Protein AF-A0A7C3KY23-F1 (afdb_monomer)

Sequence (153 aa):
MKKLDWLAQFPYFAYGSNLNEADLRSWCDEERCRYPLAGVVTRAFLPDHEYIFNITSPRRGGGVLNLRDRTAQAVHGVVFRVSPKGPPYCVWEDDPRYGPATIMKLGDDGWVALDKKEGAPNAYERIPVTVFDEYGEPMRVMTYRVPEGRAES

pLDDT: mean 81.07, std 16.31, range [43.62, 97.81]

Radius of gyration: 16.59 Å; Cα contacts (8 Å, |Δi|>4): 286; chains: 1; bounding box: 36×41×41 Å

Solvent-accessible surface area (backbone atoms only — not comparable to full-atom values): 8691 Å² total; per-residue (Å²): 135,62,84,66,69,66,59,74,72,42,32,37,46,36,72,50,73,77,70,40,62,68,62,47,47,52,49,22,65,74,69,53,37,54,75,31,68,67,41,80,72,46,52,30,34,32,66,35,20,38,84,40,58,70,44,78,33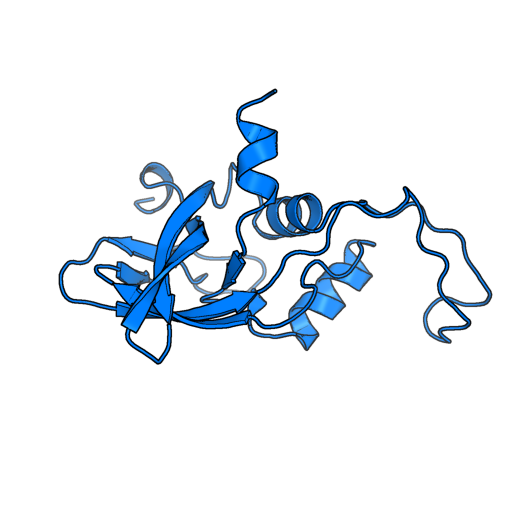,86,92,74,77,40,58,40,80,36,60,44,86,32,81,92,36,63,34,62,36,38,30,25,38,55,28,66,74,54,63,65,48,48,75,52,77,76,43,86,90,74,46,80,64,54,79,41,76,33,60,35,31,14,63,59,46,50,33,61,73,49,41,47,71,82,56,18,31,80,42,81,46,65,30,26,38,89,87,66,51,80,39,72,26,33,34,73,30,50,48,72,93,66,62,81,110

Foldseek 3Di:
DDPVVVQLQFWEWDQFPVVDPVVQVVVCVVVVADRFFPDWDAKWKFAQKDWDQQDQDPVVRGGGIFIDGHHPDIGITTTTHTQAFAPQWDFDPPDVVPDHTDTDRHRRTSVVSVCVVCVPPQNWHKDWGWIAGPVRHTGIHIYTHGPPVPSPD

Mean predicted aligned error: 8.45 Å

Structure (mmCIF, N/CA/C/O backbone):
data_AF-A0A7C3KY23-F1
#
_entry.id   AF-A0A7C3KY23-F1
#
loop_
_atom_site.group_PDB
_atom_site.id
_atom_site.type_symbol
_atom_site.label_atom_id
_atom_site.label_alt_id
_atom_site.label_comp_id
_atom_site.label_asym_id
_atom_site.label_entity_id
_atom_site.label_seq_id
_atom_site.pdbx_PDB_ins_code
_atom_site.Cartn_x
_atom_site.Cartn_y
_atom_site.Cartn_z
_atom_site.occupancy
_atom_site.B_iso_or_equiv
_atom_site.auth_seq_id
_atom_site.auth_comp_id
_atom_site.auth_asym_id
_atom_site.auth_atom_id
_atom_site.pdbx_PDB_model_num
ATOM 1 N N . MET A 1 1 ? 19.058 -9.161 15.965 1.00 46.19 1 MET A N 1
ATOM 2 C CA . MET A 1 1 ? 17.954 -9.138 14.979 1.00 46.19 1 MET A CA 1
ATOM 3 C C . MET A 1 1 ? 17.523 -7.690 14.803 1.00 46.19 1 MET A C 1
ATOM 5 O O . MET A 1 1 ? 17.291 -7.044 15.820 1.00 46.19 1 MET A O 1
ATOM 9 N N . LYS A 1 2 ? 17.551 -7.121 13.589 1.00 45.88 2 LYS A N 1
ATOM 10 C CA . LYS A 1 2 ? 17.315 -5.676 13.398 1.00 45.88 2 LYS A CA 1
ATOM 11 C C . LYS A 1 2 ? 15.807 -5.407 13.286 1.00 45.88 2 LYS A C 1
ATOM 13 O O . LYS A 1 2 ? 15.066 -6.237 12.777 1.00 45.88 2 LYS A O 1
ATOM 18 N N . LYS A 1 3 ? 15.346 -4.231 13.735 1.00 43.62 3 LYS A N 1
ATOM 19 C CA . LYS A 1 3 ? 13.930 -3.784 13.703 1.00 43.62 3 LYS A CA 1
ATOM 20 C C . LYS A 1 3 ? 13.277 -3.903 12.309 1.00 43.62 3 LYS A C 1
ATOM 22 O O . LYS A 1 3 ? 12.067 -4.064 12.216 1.00 43.62 3 LYS A O 1
ATOM 27 N N . LEU A 1 4 ? 14.086 -3.863 11.245 1.00 45.38 4 LEU A N 1
ATOM 28 C CA . LEU A 1 4 ? 13.664 -4.027 9.851 1.00 45.38 4 LEU A CA 1
ATOM 29 C C . LEU A 1 4 ? 13.220 -5.463 9.504 1.00 45.38 4 LEU A C 1
ATOM 31 O O . LEU A 1 4 ? 12.300 -5.624 8.710 1.00 45.38 4 LEU A O 1
ATOM 35 N N . ASP A 1 5 ? 13.814 -6.486 10.130 1.00 51.47 5 ASP A N 1
ATOM 36 C CA . ASP A 1 5 ? 13.571 -7.901 9.793 1.00 51.47 5 ASP A CA 1
ATOM 37 C C . ASP A 1 5 ? 12.165 -8.372 10.218 1.00 51.47 5 ASP A C 1
ATOM 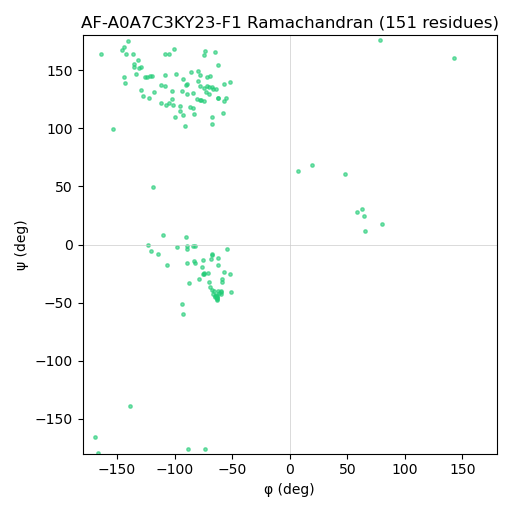39 O O . ASP A 1 5 ? 11.604 -9.296 9.634 1.00 51.47 5 ASP A O 1
ATOM 43 N N . TRP A 1 6 ? 11.562 -7.720 11.219 1.00 47.88 6 TRP A N 1
ATOM 44 C CA . TRP A 1 6 ? 10.197 -8.018 11.674 1.00 47.88 6 TRP A CA 1
ATOM 45 C C . TRP A 1 6 ? 9.121 -7.412 10.769 1.00 47.88 6 TRP A C 1
ATOM 47 O O . TRP A 1 6 ? 8.037 -7.974 10.656 1.00 47.88 6 TRP A O 1
ATOM 57 N N . LEU A 1 7 ? 9.406 -6.282 10.110 1.00 52.19 7 LEU A N 1
ATOM 58 C CA . LEU A 1 7 ? 8.426 -5.612 9.249 1.00 52.19 7 LEU A CA 1
ATOM 59 C C . LEU A 1 7 ? 8.234 -6.329 7.906 1.00 52.19 7 LEU A C 1
ATOM 61 O O . LEU A 1 7 ? 7.155 -6.252 7.327 1.00 52.19 7 LEU A O 1
ATOM 65 N N . ALA A 1 8 ? 9.244 -7.075 7.451 1.00 56.38 8 ALA A N 1
ATOM 66 C CA . ALA A 1 8 ? 9.195 -7.847 6.211 1.00 56.38 8 ALA A CA 1
ATOM 67 C C . ALA A 1 8 ? 8.218 -9.044 6.252 1.00 56.38 8 ALA A C 1
ATOM 69 O O . ALA A 1 8 ? 7.916 -9.610 5.204 1.00 56.38 8 ALA A O 1
ATOM 70 N N . GLN A 1 9 ? 7.718 -9.427 7.435 1.00 69.50 9 GLN A N 1
ATOM 71 C CA . GLN A 1 9 ? 6.754 -10.525 7.606 1.00 69.50 9 GLN A CA 1
ATOM 72 C C . GLN A 1 9 ? 5.286 -10.090 7.514 1.00 69.50 9 GLN A C 1
ATOM 74 O O . GLN A 1 9 ? 4.414 -10.945 7.365 1.00 69.50 9 GLN A O 1
ATOM 79 N N . PHE A 1 10 ? 4.988 -8.793 7.614 1.00 84.12 10 PHE A N 1
ATOM 80 C CA . PHE A 1 10 ? 3.605 -8.329 7.526 1.00 84.12 10 PHE A CA 1
ATOM 81 C C . PHE A 1 10 ? 3.139 -8.296 6.066 1.00 84.12 10 PHE A C 1
ATOM 83 O O . PHE A 1 10 ? 3.942 -8.015 5.180 1.00 84.12 10 PHE A O 1
ATOM 90 N N . PRO A 1 11 ? 1.859 -8.574 5.780 1.00 94.25 11 PRO A N 1
ATOM 91 C CA . PRO A 1 11 ? 1.314 -8.398 4.443 1.00 94.25 11 PRO A CA 1
ATOM 92 C C . PRO A 1 11 ? 1.110 -6.906 4.125 1.00 94.25 11 PRO A C 1
ATOM 94 O O . PRO A 1 11 ? 1.168 -6.041 5.001 1.00 94.25 11 PRO A O 1
ATOM 97 N N . TYR A 1 12 ? 0.879 -6.604 2.852 1.00 96.25 12 TYR A N 1
ATOM 98 C CA . TYR A 1 12 ? 0.708 -5.253 2.326 1.00 96.25 12 TYR A CA 1
ATOM 99 C C . TYR A 1 12 ? -0.770 -4.941 2.078 1.00 96.25 12 TYR A C 1
ATOM 101 O O . TYR A 1 12 ? -1.425 -5.660 1.331 1.00 96.25 12 TYR A O 1
ATOM 109 N N . PHE A 1 13 ? -1.292 -3.858 2.647 1.00 97.38 13 PHE A N 1
ATOM 110 C CA . PHE A 1 13 ? -2.619 -3.338 2.327 1.00 97.38 13 PHE A CA 1
ATOM 111 C C . PHE A 1 13 ? -2.534 -2.285 1.222 1.00 97.38 13 PHE A C 1
ATOM 113 O O . PHE A 1 13 ? -2.025 -1.182 1.422 1.00 97.38 13 PHE A O 1
ATOM 120 N N . ALA A 1 14 ? -3.055 -2.627 0.048 1.00 96.69 14 ALA A N 1
ATOM 121 C CA . ALA A 1 14 ? -3.196 -1.703 -1.063 1.00 96.69 14 ALA A CA 1
ATOM 122 C C . ALA A 1 14 ? -4.585 -1.064 -1.043 1.00 96.69 14 ALA A C 1
ATOM 124 O O . ALA A 1 14 ? -5.600 -1.757 -0.982 1.00 96.69 14 ALA A O 1
ATOM 125 N N . TYR A 1 15 ? -4.620 0.257 -1.178 1.00 94.62 15 TYR A N 1
ATOM 126 C CA . TYR A 1 15 ? -5.855 1.040 -1.280 1.00 94.62 15 TYR A CA 1
ATOM 127 C C . TYR A 1 15 ? -5.906 1.886 -2.563 1.00 94.62 15 TYR A C 1
ATOM 129 O O . TYR A 1 15 ? -6.870 2.603 -2.791 1.00 94.62 15 TYR A O 1
ATOM 137 N N . GLY A 1 16 ? -4.866 1.821 -3.406 1.00 90.81 16 GLY A N 1
ATOM 138 C CA . GLY A 1 16 ? -4.700 2.677 -4.584 1.00 90.81 16 GLY A CA 1
ATOM 139 C C . GLY A 1 16 ? -4.173 1.943 -5.809 1.00 90.81 16 GLY A C 1
ATOM 140 O O . GLY A 1 16 ? -4.578 0.823 -6.091 1.00 90.81 16 GLY A O 1
ATOM 141 N N . SER A 1 17 ? -3.248 2.567 -6.548 1.00 87.56 17 SER A N 1
ATOM 142 C CA . SER A 1 17 ? -2.804 2.065 -7.865 1.00 87.56 17 SER A CA 1
ATOM 143 C C . SER A 1 17 ? -2.235 0.641 -7.870 1.00 87.56 17 SER A C 1
ATOM 145 O O . SER A 1 17 ? -2.306 -0.024 -8.895 1.00 87.56 17 SER A O 1
ATOM 147 N N . ASN A 1 18 ? -1.738 0.143 -6.732 1.00 92.44 18 ASN A N 1
ATOM 148 C CA . ASN A 1 18 ? -1.288 -1.248 -6.595 1.00 92.44 18 ASN A CA 1
ATOM 149 C C . ASN A 1 18 ? -2.425 -2.282 -6.675 1.00 92.44 18 ASN A C 1
ATOM 151 O O . ASN A 1 18 ? -2.144 -3.473 -6.742 1.00 92.44 18 ASN A O 1
ATOM 155 N N . LEU A 1 19 ? -3.691 -1.850 -6.687 1.00 92.69 19 LEU A N 1
ATOM 156 C CA . LEU A 1 19 ? -4.846 -2.708 -6.956 1.00 92.69 19 LEU A CA 1
ATOM 157 C C . LEU A 1 19 ? -5.005 -3.043 -8.448 1.00 92.69 19 LEU A C 1
ATOM 159 O O . LEU A 1 19 ? -5.689 -4.011 -8.772 1.00 92.69 19 LEU A O 1
ATOM 163 N N . ASN A 1 20 ? -4.390 -2.271 -9.354 1.00 93.19 20 ASN A N 1
ATOM 164 C CA . ASN A 1 20 ? -4.382 -2.578 -10.781 1.00 93.19 20 ASN A CA 1
ATOM 165 C C . ASN A 1 20 ? -3.155 -3.433 -11.123 1.00 93.19 20 ASN A C 1
ATOM 167 O O . ASN A 1 20 ? -2.036 -2.933 -11.246 1.00 93.19 20 ASN A O 1
ATOM 171 N N . GLU A 1 21 ? -3.381 -4.734 -11.290 1.00 91.25 21 GLU A N 1
ATOM 172 C CA . GLU A 1 21 ? -2.334 -5.701 -11.620 1.00 91.25 21 GLU A CA 1
ATOM 173 C C . GLU A 1 21 ? -1.620 -5.378 -12.941 1.00 91.25 21 GLU A C 1
ATOM 175 O O . GLU A 1 21 ? -0.397 -5.493 -13.010 1.00 91.25 21 GLU A O 1
ATOM 180 N N . ALA A 1 22 ? -2.348 -4.947 -13.977 1.00 90.19 22 ALA A N 1
ATOM 181 C CA . ALA A 1 22 ? -1.758 -4.654 -15.282 1.00 90.19 22 ALA A CA 1
ATOM 182 C C . ALA A 1 22 ? -0.808 -3.447 -15.215 1.00 90.19 22 ALA A C 1
ATOM 184 O O . ALA A 1 22 ? 0.305 -3.509 -15.742 1.00 90.19 22 ALA A O 1
ATOM 185 N N . ASP A 1 23 ? -1.209 -2.387 -14.508 1.00 90.38 23 ASP A N 1
ATOM 186 C CA . ASP A 1 23 ? -0.362 -1.207 -14.294 1.00 90.38 23 ASP A CA 1
ATOM 187 C C . ASP A 1 23 ? 0.882 -1.560 -13.473 1.00 90.38 23 ASP A C 1
ATOM 189 O O . ASP A 1 23 ? 1.989 -1.130 -13.797 1.00 90.38 23 ASP A O 1
ATOM 193 N N . LEU A 1 24 ? 0.718 -2.359 -12.412 1.00 90.31 24 LEU A N 1
ATOM 194 C CA . LEU A 1 24 ? 1.834 -2.756 -11.558 1.00 90.31 24 LEU A CA 1
ATOM 195 C C . LEU A 1 24 ? 2.821 -3.668 -12.300 1.00 90.31 24 LEU A C 1
ATOM 197 O O . LEU A 1 24 ? 4.028 -3.491 -12.152 1.00 90.31 24 LEU A O 1
ATOM 201 N N . ARG A 1 25 ? 2.332 -4.597 -13.133 1.00 90.69 25 ARG A N 1
ATOM 202 C CA . ARG A 1 25 ? 3.182 -5.426 -14.005 1.00 90.69 25 ARG A CA 1
ATOM 203 C C . ARG A 1 25 ? 3.935 -4.579 -15.022 1.00 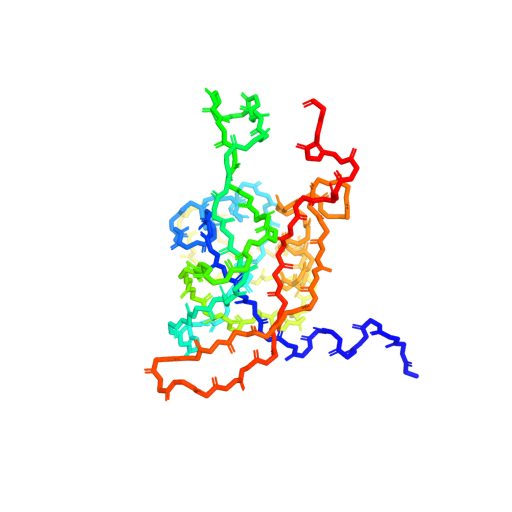90.69 25 ARG A C 1
ATOM 205 O O . ARG A 1 25 ? 5.143 -4.730 -15.137 1.00 90.69 25 ARG A O 1
ATOM 212 N N . SER A 1 26 ? 3.248 -3.649 -15.682 1.00 89.38 26 SER A N 1
ATOM 213 C CA . SER A 1 26 ? 3.872 -2.753 -16.663 1.00 89.38 26 SER A CA 1
ATOM 214 C C . SER A 1 26 ? 4.980 -1.913 -16.020 1.00 89.38 26 SER A C 1
ATOM 216 O O . SER A 1 26 ? 6.079 -1.809 -16.557 1.00 89.38 26 SER A O 1
ATOM 218 N N . TRP A 1 27 ? 4.736 -1.392 -14.812 1.00 90.19 27 TRP A N 1
ATOM 219 C CA . TRP A 1 27 ? 5.759 -0.698 -14.028 1.00 90.19 27 TRP A CA 1
ATOM 220 C C . TRP A 1 27 ? 6.948 -1.608 -13.672 1.00 90.19 27 TRP A C 1
ATOM 222 O O . TRP A 1 27 ? 8.094 -1.177 -13.773 1.00 90.19 27 TRP A O 1
ATOM 232 N N . CYS A 1 28 ? 6.706 -2.866 -13.284 1.00 87.81 28 CYS A N 1
ATOM 233 C CA . CYS A 1 28 ? 7.778 -3.829 -13.008 1.00 87.81 28 CYS A CA 1
ATOM 234 C C . CYS A 1 28 ? 8.634 -4.129 -14.245 1.00 87.81 28 CYS A C 1
ATOM 236 O O . CYS A 1 28 ? 9.859 -4.215 -14.133 1.00 87.81 28 CYS A O 1
ATOM 238 N N . ASP A 1 29 ? 7.996 -4.257 -15.407 1.00 86.06 29 ASP A N 1
ATOM 239 C CA . ASP A 1 29 ? 8.644 -4.515 -16.691 1.00 86.06 29 ASP A CA 1
ATOM 240 C C . ASP A 1 29 ? 9.544 -3.327 -17.097 1.00 86.06 29 ASP A C 1
ATOM 242 O O . ASP A 1 29 ? 10.701 -3.524 -17.479 1.00 86.06 29 ASP A O 1
ATOM 246 N N . GLU A 1 30 ? 9.056 -2.090 -16.937 1.00 86.56 30 GLU A N 1
ATOM 247 C CA . GLU A 1 30 ? 9.820 -0.852 -17.169 1.00 86.56 30 GLU A CA 1
ATOM 248 C C . GLU A 1 30 ? 11.010 -0.713 -16.210 1.00 86.56 30 GLU A C 1
ATOM 250 O O . GLU A 1 30 ? 12.138 -0.430 -16.621 1.00 86.56 30 GLU A O 1
ATOM 255 N N . GLU A 1 31 ? 10.772 -0.935 -14.917 1.00 84.44 31 GLU A N 1
ATOM 256 C CA . GLU A 1 31 ? 11.771 -0.769 -13.860 1.00 84.44 31 GLU A CA 1
ATOM 257 C C . GLU A 1 31 ? 12.706 -1.968 -13.709 1.00 84.44 31 GLU A C 1
ATOM 259 O O . GLU A 1 31 ? 13.607 -1.931 -12.858 1.00 84.44 31 GLU A O 1
ATOM 264 N N . ARG A 1 32 ? 12.492 -3.014 -14.521 1.00 81.12 32 ARG A N 1
ATOM 265 C CA . ARG A 1 32 ? 13.218 -4.287 -14.500 1.00 81.12 32 ARG A CA 1
ATOM 266 C C . ARG A 1 32 ? 13.303 -4.822 -13.076 1.00 81.12 32 ARG A C 1
ATOM 268 O O . ARG A 1 32 ? 14.387 -4.983 -12.510 1.00 81.12 32 ARG A O 1
ATOM 275 N N . CYS A 1 33 ? 12.149 -5.080 -12.474 1.00 80.56 33 CYS A N 1
ATOM 276 C CA . CYS A 1 33 ? 12.058 -5.703 -11.160 1.00 80.56 33 CYS A CA 1
ATOM 277 C C . CYS A 1 33 ? 11.046 -6.847 -11.154 1.00 80.56 33 CYS A C 1
ATOM 279 O O . CYS A 1 33 ? 10.163 -6.946 -12.003 1.00 80.56 33 CYS A O 1
ATOM 281 N N . ARG A 1 34 ? 11.194 -7.752 -10.186 1.00 83.88 34 ARG A N 1
ATOM 282 C CA . ARG A 1 34 ? 10.245 -8.845 -9.998 1.00 83.88 34 ARG A CA 1
ATOM 283 C C . ARG A 1 34 ? 8.907 -8.294 -9.502 1.00 83.88 34 ARG A C 1
ATOM 285 O O . ARG A 1 34 ? 8.876 -7.383 -8.677 1.00 83.88 34 ARG A O 1
ATOM 292 N N . TYR A 1 35 ? 7.812 -8.912 -9.943 1.00 88.31 35 TYR A N 1
ATOM 293 C CA . TYR A 1 35 ? 6.478 -8.577 -9.454 1.00 88.31 35 TYR A CA 1
ATOM 294 C C . TYR A 1 35 ? 6.380 -8.741 -7.918 1.00 88.31 35 TYR A C 1
ATOM 296 O O . TYR A 1 35 ? 6.674 -9.828 -7.394 1.00 88.31 35 TYR A O 1
ATOM 304 N N . PRO A 1 36 ? 5.986 -7.688 -7.173 1.00 91.31 36 PRO A N 1
ATOM 305 C CA . PRO A 1 36 ? 6.142 -7.666 -5.721 1.00 91.31 36 PRO A CA 1
ATOM 306 C C . PRO A 1 36 ? 5.028 -8.373 -4.950 1.00 91.31 36 PRO A C 1
ATOM 308 O O . PRO A 1 36 ? 5.203 -8.622 -3.760 1.00 91.31 36 PRO A O 1
ATOM 311 N N . LEU A 1 37 ? 3.888 -8.687 -5.574 1.00 92.69 37 LEU A N 1
ATOM 312 C CA . LEU A 1 37 ? 2.738 -9.276 -4.881 1.00 92.69 37 LEU A CA 1
ATOM 313 C C . LEU A 1 37 ? 2.670 -10.786 -5.143 1.00 92.69 37 LEU A C 1
ATOM 315 O O . LEU A 1 37 ? 2.528 -11.224 -6.282 1.00 92.69 37 LEU A O 1
ATOM 319 N N . ALA A 1 38 ? 2.738 -11.585 -4.078 1.00 90.31 38 ALA A N 1
ATOM 320 C CA . ALA A 1 38 ? 2.716 -13.051 -4.121 1.00 90.31 38 ALA A CA 1
ATOM 321 C C . ALA A 1 38 ? 1.299 -13.654 -4.049 1.00 90.31 38 ALA A C 1
ATOM 323 O O . ALA A 1 38 ? 1.134 -14.875 -4.057 1.00 90.31 38 ALA A O 1
ATOM 324 N N . GLY A 1 39 ? 0.272 -12.813 -3.931 1.00 90.56 39 GLY A N 1
ATOM 325 C CA . GLY A 1 39 ? -1.131 -13.218 -3.961 1.00 90.56 39 GLY A CA 1
ATOM 326 C C . GLY A 1 39 ? -2.000 -12.431 -2.988 1.00 90.56 39 GLY A C 1
ATOM 327 O O . GLY A 1 39 ? -1.503 -11.835 -2.030 1.00 90.56 39 GLY A O 1
ATOM 328 N N . VAL A 1 40 ? -3.304 -12.449 -3.246 1.00 95.50 40 VAL A N 1
ATOM 329 C CA . VAL A 1 40 ? -4.324 -11.856 -2.375 1.00 95.50 40 VAL A CA 1
ATOM 330 C C . VAL A 1 40 ? -4.438 -12.678 -1.091 1.00 95.50 40 VAL A C 1
ATOM 332 O O . VAL A 1 40 ? -4.444 -13.907 -1.136 1.00 95.50 40 VAL A O 1
ATOM 335 N N . VAL A 1 41 ? -4.512 -11.992 0.045 1.00 95.31 41 VAL A N 1
ATOM 336 C CA . VAL A 1 41 ? -4.864 -12.571 1.346 1.00 95.31 41 VAL A CA 1
ATOM 337 C C . VAL A 1 41 ? -6.362 -12.428 1.566 1.00 95.31 41 VAL A C 1
ATOM 339 O O . VAL A 1 41 ? -7.049 -13.428 1.717 1.00 95.31 41 VAL A O 1
ATOM 342 N N . THR A 1 42 ? -6.865 -11.191 1.563 1.00 96.94 42 THR A N 1
ATOM 343 C CA . THR A 1 42 ? -8.282 -10.889 1.792 1.00 96.94 42 THR A CA 1
ATOM 344 C C . THR A 1 42 ? -8.625 -9.464 1.348 1.00 96.94 42 THR A C 1
ATOM 346 O O . THR A 1 42 ? -7.734 -8.630 1.146 1.00 96.94 42 THR A O 1
ATOM 349 N N . ARG A 1 43 ? -9.918 -9.173 1.197 1.00 97.69 43 ARG A N 1
ATOM 350 C CA . ARG A 1 43 ? -10.430 -7.797 1.148 1.00 97.69 43 ARG A CA 1
ATOM 351 C C . ARG A 1 43 ? -10.516 -7.281 2.580 1.00 97.69 43 ARG A C 1
ATOM 353 O O . ARG A 1 43 ? -10.892 -8.024 3.478 1.00 97.69 43 ARG A O 1
ATOM 360 N N . ALA A 1 44 ? -10.170 -6.019 2.789 1.00 97.62 44 ALA A N 1
ATOM 361 C CA . ALA A 1 44 ? -10.160 -5.442 4.125 1.00 97.62 44 ALA A CA 1
ATOM 362 C C . ALA A 1 44 ? -10.560 -3.968 4.101 1.00 97.62 44 ALA A C 1
ATOM 364 O O . ALA A 1 44 ? -10.584 -3.334 3.040 1.00 97.62 44 ALA A O 1
ATOM 365 N N . PHE A 1 45 ? -10.835 -3.415 5.275 1.00 97.44 45 PHE A N 1
ATOM 366 C CA . PHE A 1 45 ? -10.993 -1.983 5.471 1.00 97.44 45 PHE A CA 1
ATOM 367 C C . PHE A 1 45 ? -10.078 -1.463 6.583 1.00 97.44 45 PHE A C 1
ATOM 369 O O . PHE A 1 45 ? -9.829 -2.133 7.585 1.00 97.44 45 PHE A O 1
ATOM 376 N N . LEU A 1 46 ? -9.570 -0.251 6.389 1.00 97.75 46 LEU A N 1
ATOM 377 C CA . LEU A 1 46 ? -8.804 0.517 7.359 1.00 97.75 46 LEU A CA 1
ATOM 378 C C . LEU A 1 46 ? -9.746 1.542 8.013 1.00 97.75 46 LEU A C 1
ATOM 380 O O . LEU A 1 46 ? -10.177 2.463 7.314 1.00 97.75 46 LEU A O 1
ATOM 384 N N . PRO A 1 47 ? -10.107 1.392 9.300 1.00 97.19 47 PRO A N 1
ATOM 385 C CA . PRO A 1 47 ? -10.974 2.344 9.989 1.00 97.19 47 PRO A CA 1
ATOM 386 C C . PRO A 1 47 ? -10.232 3.633 10.339 1.00 97.19 47 PRO A C 1
ATOM 388 O O . PRO A 1 47 ? -9.005 3.669 10.364 1.00 97.19 47 PRO A O 1
ATOM 391 N N . ASP A 1 48 ? -10.994 4.678 10.645 1.00 96.25 48 ASP A N 1
ATOM 392 C CA . ASP A 1 48 ? -10.528 6.004 11.054 1.00 96.25 48 ASP A CA 1
ATOM 393 C C . ASP A 1 48 ? -9.607 6.691 10.035 1.00 96.25 48 ASP A C 1
ATOM 395 O O . ASP A 1 48 ? -8.771 7.518 10.395 1.00 96.25 48 ASP A O 1
ATOM 399 N N . HIS A 1 49 ? -9.773 6.365 8.753 1.00 95.38 49 HIS A N 1
ATOM 400 C CA . HIS A 1 49 ? -9.034 6.961 7.643 1.00 95.38 49 HIS A CA 1
ATOM 401 C C . HIS A 1 49 ? -9.979 7.307 6.490 1.00 95.38 49 HIS A C 1
ATOM 403 O O . HIS A 1 49 ? -11.004 6.652 6.290 1.00 95.38 49 HIS A O 1
ATOM 409 N N . GLU A 1 50 ? -9.603 8.310 5.699 1.00 94.12 50 GLU A N 1
ATOM 410 C CA . GLU A 1 50 ? -10.311 8.713 4.483 1.00 94.12 50 GLU A CA 1
ATOM 411 C C . GLU A 1 50 ? -9.373 8.819 3.274 1.00 94.12 50 GLU A C 1
ATOM 413 O O . GLU A 1 50 ? -8.176 9.099 3.406 1.00 94.12 50 GLU A O 1
ATOM 418 N N . TYR A 1 51 ? -9.936 8.623 2.080 1.00 91.94 51 TYR A N 1
ATOM 419 C CA . TYR A 1 51 ? -9.237 8.886 0.828 1.00 91.94 51 TYR A CA 1
ATOM 420 C C . TYR A 1 51 ? -9.090 10.384 0.591 1.00 91.94 51 TYR A C 1
ATOM 422 O O . TYR A 1 51 ? -10.079 11.118 0.601 1.00 91.94 51 TYR A O 1
ATOM 430 N N . ILE A 1 52 ? -7.878 10.817 0.256 1.00 89.25 52 ILE A N 1
ATOM 431 C CA . ILE A 1 52 ? -7.625 12.167 -0.249 1.00 89.25 52 ILE A CA 1
ATOM 432 C C . ILE A 1 52 ? -6.763 12.127 -1.514 1.00 89.25 52 ILE A C 1
ATOM 434 O O . ILE A 1 52 ? -5.961 11.217 -1.712 1.00 89.25 52 ILE A O 1
ATOM 438 N N . PHE A 1 53 ? -6.931 13.128 -2.378 1.00 84.19 53 PHE A N 1
ATOM 439 C CA . PHE A 1 53 ? -6.185 13.295 -3.633 1.00 84.19 53 PHE A CA 1
ATOM 440 C C . PHE A 1 53 ? -5.396 14.607 -3.609 1.00 84.19 53 PHE A C 1
ATOM 442 O O . PHE A 1 53 ? -5.515 15.444 -4.500 1.00 84.19 53 PHE A O 1
ATOM 449 N N . ASN A 1 54 ? -4.652 14.825 -2.528 1.00 78.75 54 ASN A N 1
ATOM 450 C CA . ASN A 1 54 ? -4.046 16.114 -2.199 1.00 78.75 54 ASN A CA 1
ATOM 451 C C . ASN A 1 54 ? -2.642 16.323 -2.784 1.00 78.75 54 ASN A C 1
ATOM 453 O O . ASN A 1 54 ? -2.089 17.401 -2.620 1.00 78.75 54 ASN A O 1
ATOM 457 N N . ILE A 1 55 ? -2.059 15.329 -3.464 1.00 75.25 55 ILE A N 1
ATOM 458 C CA . ILE A 1 55 ? -0.754 15.474 -4.125 1.00 75.25 55 ILE A CA 1
ATOM 459 C C . ILE A 1 55 ? -0.911 15.437 -5.633 1.00 75.25 55 ILE A C 1
ATOM 461 O O . ILE A 1 55 ? -1.334 14.430 -6.190 1.00 75.25 55 ILE A O 1
ATOM 465 N N . THR A 1 56 ? -0.471 16.483 -6.320 1.00 69.94 56 THR A N 1
ATOM 466 C CA . THR A 1 56 ? -0.443 16.506 -7.784 1.00 69.94 56 THR A CA 1
ATOM 467 C C . THR A 1 56 ? 0.741 15.692 -8.310 1.00 69.94 56 THR A C 1
ATOM 469 O O . THR A 1 56 ? 1.891 15.955 -7.961 1.00 69.94 56 THR A O 1
ATOM 472 N N . SER A 1 57 ? 0.489 14.710 -9.180 1.00 65.50 57 SER A N 1
ATOM 473 C CA . SER A 1 57 ? 1.547 14.001 -9.908 1.00 65.50 57 SER A CA 1
ATOM 474 C C . SER A 1 57 ? 1.759 14.612 -11.291 1.00 65.50 57 SER A C 1
ATOM 476 O O . SER A 1 57 ? 0.860 14.518 -12.132 1.00 65.50 57 SER A O 1
ATOM 478 N N . PRO A 1 58 ? 2.966 15.124 -11.597 1.00 61.66 58 PRO A N 1
ATOM 479 C CA . PRO A 1 58 ? 3.317 15.545 -12.952 1.00 61.66 58 PRO A CA 1
ATOM 480 C C . PRO A 1 58 ? 3.211 14.402 -13.970 1.00 61.66 58 PRO A C 1
ATOM 482 O O . PRO A 1 58 ? 2.898 14.632 -15.131 1.00 61.66 58 PRO A O 1
ATOM 485 N N . ARG A 1 59 ? 3.434 13.153 -13.530 1.00 63.47 59 ARG A N 1
ATOM 486 C CA . ARG A 1 59 ? 3.436 11.957 -14.389 1.00 63.47 59 ARG A CA 1
ATOM 487 C C . ARG A 1 59 ? 2.025 11.535 -14.819 1.00 63.47 59 ARG A C 1
ATOM 489 O O . ARG A 1 59 ? 1.887 10.868 -15.835 1.00 63.47 59 ARG A O 1
ATOM 496 N N . ARG A 1 60 ? 0.992 11.893 -14.044 1.00 60.88 60 ARG A N 1
ATOM 497 C CA . ARG A 1 60 ? -0.417 11.532 -14.307 1.00 60.88 60 ARG A CA 1
ATOM 498 C C . ARG A 1 60 ? -1.315 12.730 -14.629 1.00 60.88 60 ARG A C 1
ATOM 500 O O . ARG A 1 60 ? -2.467 12.523 -14.986 1.00 60.88 60 ARG A O 1
ATOM 507 N N . GLY A 1 61 ? -0.817 13.960 -14.480 1.00 58.56 61 GLY A N 1
ATOM 508 C CA . GLY A 1 61 ? -1.597 15.180 -14.712 1.00 58.56 61 GLY A CA 1
ATOM 509 C C . GLY A 1 61 ? -2.769 15.371 -13.738 1.00 58.56 61 GLY A C 1
ATOM 510 O O . GLY A 1 61 ? -3.738 16.034 -14.088 1.00 58.56 61 GLY A O 1
ATOM 511 N N . GLY A 1 62 ? -2.708 14.779 -12.537 1.00 66.25 62 GLY A N 1
ATOM 512 C CA . GLY A 1 62 ? -3.804 14.786 -11.561 1.00 66.25 62 GLY A CA 1
ATOM 513 C C . GLY A 1 62 ? -3.387 14.332 -10.158 1.00 66.25 62 GLY A C 1
ATOM 514 O O . GLY A 1 62 ? -2.214 14.029 -9.918 1.00 66.25 62 GLY A O 1
ATOM 515 N N . GLY A 1 63 ? -4.349 14.304 -9.230 1.00 69.44 63 GLY A N 1
ATOM 516 C CA . GLY A 1 63 ? -4.133 13.938 -7.827 1.00 69.44 63 GLY A CA 1
ATOM 517 C C . GLY A 1 63 ? -3.764 12.462 -7.632 1.00 69.44 63 GLY A C 1
ATOM 518 O O . GLY A 1 63 ? -4.380 11.572 -8.219 1.00 69.44 63 GLY A O 1
ATOM 519 N N . VAL A 1 64 ? -2.763 12.185 -6.800 1.00 76.75 64 VAL A N 1
ATOM 520 C CA . VAL A 1 64 ? -2.399 10.838 -6.349 1.00 76.75 64 VAL A CA 1
ATOM 521 C C . VAL A 1 64 ? -3.181 10.515 -5.089 1.00 76.75 64 VAL A C 1
ATOM 523 O O . VAL A 1 64 ? -3.324 11.356 -4.204 1.00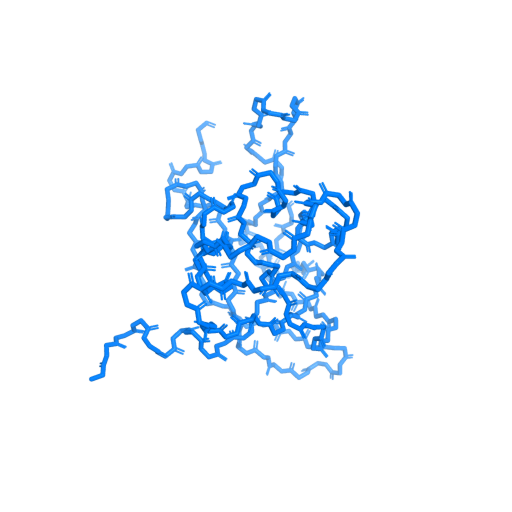 76.75 64 VAL A O 1
ATOM 526 N N . LEU A 1 65 ? -3.676 9.283 -5.022 1.00 82.75 65 LEU A N 1
ATOM 527 C CA . LEU A 1 65 ? -4.395 8.778 -3.866 1.00 82.75 65 LEU A CA 1
ATOM 528 C C . LEU A 1 65 ? -3.482 8.721 -2.633 1.00 82.75 65 LEU A C 1
ATOM 530 O O . LEU A 1 65 ? -2.357 8.220 -2.698 1.00 82.75 65 LEU A O 1
ATOM 534 N N . ASN A 1 66 ? -3.988 9.207 -1.512 1.00 87.62 66 ASN A N 1
ATOM 535 C CA . ASN A 1 66 ? -3.327 9.222 -0.218 1.00 87.62 66 ASN A CA 1
ATOM 536 C C . ASN A 1 66 ? -4.362 8.986 0.902 1.00 87.62 66 ASN A C 1
ATOM 538 O O . ASN A 1 66 ? -5.571 8.998 0.656 1.00 87.62 66 ASN A O 1
ATOM 542 N N . LEU A 1 67 ? -3.875 8.762 2.122 1.00 91.00 67 LEU A N 1
ATOM 543 C CA . LEU A 1 67 ? -4.662 8.617 3.339 1.00 91.00 67 LEU A CA 1
ATOM 544 C C . LEU A 1 67 ? -4.503 9.842 4.236 1.00 91.00 67 LEU A C 1
ATOM 546 O O . LEU A 1 67 ? -3.415 10.411 4.346 1.00 91.00 67 LEU A O 1
ATOM 550 N N . ARG A 1 68 ? -5.585 10.188 4.928 1.00 90.56 68 ARG A N 1
ATOM 551 C CA . ARG A 1 68 ? -5.574 11.078 6.090 1.00 90.56 68 ARG A CA 1
ATOM 552 C C . ARG A 1 68 ? -6.407 10.467 7.205 1.00 90.56 68 ARG A C 1
ATOM 554 O O . ARG A 1 68 ? -7.419 9.821 6.932 1.00 90.56 68 ARG A O 1
ATOM 561 N N . ASP A 1 69 ? -5.988 10.712 8.438 1.00 92.06 69 ASP A N 1
ATOM 562 C CA . ASP A 1 69 ? -6.726 10.309 9.629 1.00 92.06 69 ASP A CA 1
ATOM 563 C C . ASP A 1 69 ? -8.085 11.016 9.667 1.00 92.06 69 ASP A C 1
ATOM 565 O O . ASP A 1 69 ? -8.192 12.245 9.570 1.00 92.06 69 ASP A O 1
ATOM 569 N N . ARG A 1 70 ? -9.148 10.227 9.801 1.00 94.06 70 ARG A N 1
ATOM 570 C CA . ARG A 1 70 ? -10.517 10.719 9.885 1.00 94.06 70 ARG A CA 1
ATOM 571 C C . ARG A 1 70 ? -11.391 9.738 10.649 1.00 94.06 70 ARG A C 1
ATOM 573 O O . ARG A 1 70 ? -11.891 8.765 10.090 1.00 94.06 70 ARG A O 1
ATOM 580 N N . THR A 1 71 ? -11.618 10.043 11.923 1.00 94.31 71 THR A N 1
ATOM 581 C CA . THR A 1 71 ? -12.440 9.220 12.814 1.00 94.31 71 THR A CA 1
ATOM 582 C C . THR A 1 71 ? -13.810 8.906 12.214 1.00 94.31 71 THR A C 1
ATOM 584 O O . THR A 1 71 ? -14.451 9.780 11.622 1.00 94.31 71 THR A O 1
ATOM 587 N N . ALA A 1 72 ? -14.257 7.664 12.406 1.00 92.81 72 ALA A N 1
ATOM 588 C CA . ALA A 1 72 ? -15.533 7.123 11.937 1.00 92.81 72 ALA A CA 1
ATOM 589 C C . ALA A 1 72 ? -15.695 7.018 10.405 1.00 92.81 72 ALA A C 1
ATOM 591 O O . ALA A 1 72 ? -16.798 6.745 9.928 1.00 92.81 72 ALA A O 1
ATOM 592 N N . GLN A 1 73 ? -14.620 7.189 9.629 1.00 95.69 73 GLN A N 1
ATOM 593 C CA . GLN A 1 73 ? -14.568 6.777 8.223 1.00 95.69 73 GLN A CA 1
ATOM 594 C C . GLN A 1 73 ? -13.818 5.452 8.049 1.00 95.69 73 GLN A C 1
ATOM 596 O O . GLN A 1 73 ? -13.188 4.952 8.981 1.00 95.69 73 GLN A O 1
ATOM 601 N N . ALA A 1 74 ? -13.910 4.866 6.855 1.00 95.31 74 ALA A N 1
ATOM 602 C CA . ALA A 1 74 ? -13.185 3.656 6.508 1.00 95.31 74 ALA A CA 1
ATOM 603 C C . ALA A 1 74 ? -12.711 3.682 5.051 1.00 95.31 74 ALA A C 1
ATOM 605 O O . ALA A 1 74 ? -13.448 4.062 4.139 1.00 95.31 74 ALA A O 1
ATOM 606 N N . VAL A 1 75 ? -11.487 3.206 4.837 1.00 96.88 75 VAL A N 1
ATOM 607 C CA . VAL A 1 75 ? -10.889 3.016 3.515 1.00 96.88 75 VAL A CA 1
ATOM 608 C C . VAL A 1 75 ? -10.888 1.536 3.166 1.00 96.88 75 VAL A C 1
ATOM 610 O O . VAL A 1 75 ? -10.291 0.726 3.868 1.00 96.88 75 VAL A O 1
ATOM 613 N N . HIS A 1 76 ? -11.527 1.179 2.057 1.00 96.69 76 HIS A N 1
ATOM 614 C CA . HIS A 1 76 ? -11.516 -0.189 1.542 1.00 96.69 76 HIS A CA 1
ATOM 615 C C . HIS A 1 76 ? -10.228 -0.505 0.781 1.00 96.69 76 HIS A C 1
ATOM 617 O O . HIS A 1 76 ? -9.651 0.345 0.117 1.00 96.69 76 HIS A O 1
ATOM 623 N N . GLY A 1 77 ? -9.793 -1.755 0.809 1.00 96.69 77 GLY A N 1
ATOM 624 C CA . GLY A 1 77 ? -8.627 -2.177 0.050 1.00 96.69 77 GLY A CA 1
ATOM 625 C C . GLY A 1 77 ? -8.469 -3.685 0.014 1.00 96.69 77 GLY A C 1
ATOM 626 O O . GLY A 1 77 ? -9.384 -4.449 0.334 1.00 96.69 77 GLY A O 1
ATOM 627 N N . VAL A 1 78 ? -7.286 -4.113 -0.406 1.00 97.62 78 VAL A N 1
ATOM 628 C CA . VAL A 1 78 ? -6.927 -5.526 -0.513 1.00 97.62 78 VAL A CA 1
ATOM 629 C C . VAL A 1 78 ? -5.599 -5.753 0.187 1.00 97.62 78 VAL A C 1
ATOM 631 O O . VAL A 1 78 ? -4.638 -5.010 -0.012 1.00 97.62 78 VAL A O 1
ATOM 634 N N . VAL A 1 79 ? -5.553 -6.795 1.009 1.00 97.25 79 VAL A N 1
ATOM 635 C CA . VAL A 1 79 ? -4.336 -7.267 1.661 1.00 97.25 79 VAL A CA 1
ATOM 636 C C . VAL A 1 79 ? -3.660 -8.284 0.747 1.00 97.25 79 VAL A C 1
ATOM 638 O O . VAL A 1 79 ? -4.289 -9.241 0.298 1.00 97.25 79 VAL A O 1
ATOM 641 N N . PHE A 1 80 ? -2.370 -8.104 0.495 1.00 96.25 80 PHE A N 1
ATOM 642 C CA . PHE A 1 80 ? -1.533 -8.969 -0.326 1.00 96.25 80 PHE A CA 1
ATOM 643 C C . PHE A 1 80 ? -0.380 -9.548 0.484 1.00 96.25 80 PHE A C 1
ATOM 645 O O . PHE A 1 80 ? 0.228 -8.865 1.308 1.00 96.25 80 PHE A O 1
ATOM 652 N N . ARG A 1 81 ? 0.004 -10.789 0.182 1.00 93.62 81 ARG A N 1
ATOM 653 C CA . ARG A 1 81 ? 1.336 -11.276 0.553 1.00 93.62 81 ARG A CA 1
ATOM 654 C C . ARG A 1 81 ? 2.363 -10.592 -0.337 1.00 93.62 81 ARG A C 1
ATOM 656 O O . ARG A 1 81 ? 2.168 -10.511 -1.549 1.00 93.62 81 ARG A O 1
ATOM 663 N N . VAL A 1 82 ? 3.465 -10.150 0.254 1.00 91.94 82 VAL A N 1
ATOM 664 C CA . VAL A 1 82 ? 4.596 -9.598 -0.496 1.00 91.94 82 VAL A CA 1
ATOM 665 C C . VAL A 1 82 ? 5.558 -10.727 -0.847 1.00 91.94 82 VAL A C 1
ATOM 667 O O . VAL A 1 82 ? 5.804 -11.620 -0.035 1.00 91.94 82 VAL A O 1
ATOM 670 N N . SER A 1 83 ? 6.059 -10.713 -2.081 1.00 87.88 83 SER A N 1
ATOM 671 C CA . SER A 1 83 ? 7.045 -11.673 -2.566 1.00 87.88 83 SER A CA 1
ATOM 672 C C . SER A 1 83 ? 8.271 -11.660 -1.650 1.00 87.88 83 SER A C 1
ATOM 674 O O . SER A 1 83 ? 8.844 -10.588 -1.433 1.00 87.88 83 SER A O 1
ATOM 676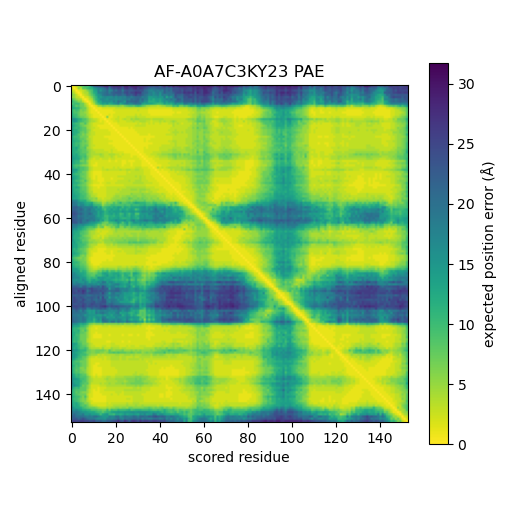 N N . PRO A 1 84 ? 8.688 -12.823 -1.115 1.00 81.75 84 PRO A N 1
ATOM 677 C CA . PRO A 1 84 ? 9.877 -12.894 -0.284 1.00 81.75 84 PRO A CA 1
ATOM 678 C C . PRO A 1 84 ? 11.111 -12.554 -1.114 1.00 81.75 84 PRO A C 1
ATOM 680 O O . PRO A 1 84 ? 11.081 -12.600 -2.348 1.00 81.75 84 PRO A O 1
ATOM 683 N N . LYS A 1 85 ? 12.221 -12.292 -0.422 1.00 74.75 85 LYS A N 1
ATOM 684 C CA . LYS A 1 85 ? 13.509 -12.125 -1.079 1.00 74.75 85 LYS A CA 1
ATOM 685 C C . LYS A 1 85 ? 13.868 -13.383 -1.886 1.00 74.75 85 LYS A C 1
ATOM 687 O O . LYS A 1 85 ? 14.077 -14.451 -1.313 1.00 74.75 85 LYS A O 1
ATOM 692 N N . GLY A 1 86 ? 13.906 -13.251 -3.206 1.00 67.12 86 GLY A N 1
ATOM 693 C CA . GLY A 1 86 ? 14.324 -14.279 -4.151 1.00 67.12 86 GLY A CA 1
ATOM 694 C C . GLY A 1 86 ? 15.835 -14.265 -4.414 1.00 67.12 86 GLY A C 1
ATOM 695 O O . GLY A 1 86 ? 16.574 -13.506 -3.787 1.00 67.12 86 GLY A O 1
ATOM 696 N N . PRO A 1 87 ? 16.324 -15.119 -5.326 1.00 64.62 87 PRO A N 1
ATOM 697 C CA . PRO A 1 87 ? 17.703 -15.033 -5.801 1.00 64.62 87 PRO A CA 1
ATOM 698 C C . PRO A 1 87 ? 17.980 -13.693 -6.523 1.00 64.62 87 PRO A C 1
ATOM 700 O O . PRO A 1 87 ? 17.049 -13.163 -7.128 1.00 64.62 87 PRO A O 1
ATOM 703 N N . PRO A 1 88 ? 19.254 -13.217 -6.550 1.00 61.50 88 PRO A N 1
ATOM 704 C CA . PRO A 1 88 ? 19.738 -11.994 -7.232 1.00 61.50 88 PRO A CA 1
ATOM 705 C C . PRO A 1 88 ? 19.435 -11.881 -8.726 1.00 61.50 88 PRO A C 1
ATOM 707 O O . PRO A 1 88 ? 19.813 -10.911 -9.382 1.00 61.50 88 PRO A O 1
ATOM 710 N N . TYR A 1 89 ? 18.831 -12.914 -9.293 1.00 61.47 89 TYR A N 1
ATOM 711 C CA . TYR A 1 89 ? 18.556 -13.074 -10.699 1.00 61.47 89 TYR A CA 1
ATOM 712 C C . TYR A 1 89 ? 17.219 -13.786 -10.861 1.00 61.47 89 TYR A C 1
ATOM 714 O O . TYR A 1 89 ? 16.883 -14.692 -10.101 1.00 61.47 89 TYR A O 1
ATOM 722 N N . CYS A 1 90 ? 16.467 -13.404 -11.885 1.00 56.09 90 CYS A N 1
ATOM 723 C CA . CYS A 1 90 ? 15.380 -14.234 -12.386 1.00 56.09 90 CYS A CA 1
ATOM 724 C C . CYS A 1 90 ? 15.803 -14.801 -13.738 1.00 56.09 90 CYS A C 1
ATOM 726 O O . CYS A 1 90 ? 16.391 -14.095 -14.559 1.00 56.09 90 CYS A O 1
ATOM 728 N N . VAL A 1 91 ? 15.526 -16.087 -13.937 1.00 53.94 91 VAL A N 1
ATOM 729 C CA . VAL A 1 91 ? 15.581 -16.724 -15.251 1.00 53.94 91 VAL A CA 1
ATOM 730 C C . VAL A 1 91 ? 14.156 -16.681 -15.775 1.00 53.94 91 VAL A C 1
ATOM 732 O O . VAL A 1 91 ? 13.261 -17.255 -15.158 1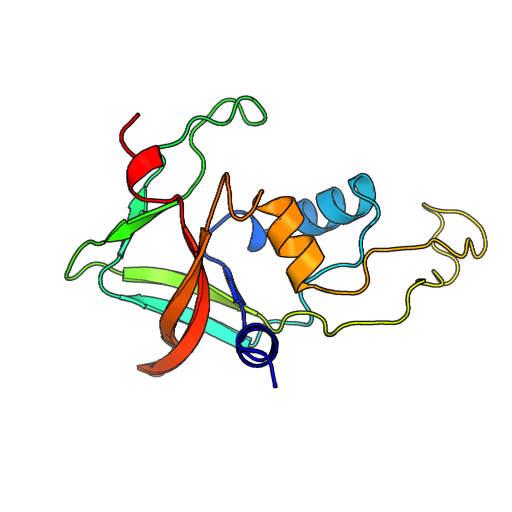.00 53.94 91 VAL A O 1
ATOM 735 N N . TRP A 1 92 ? 13.929 -15.938 -16.851 1.00 55.38 92 TRP A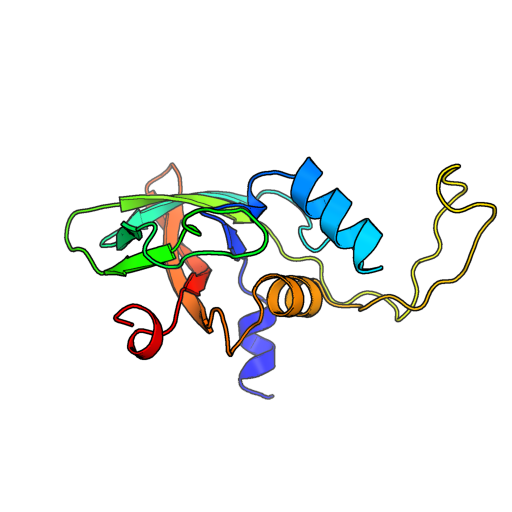 N 1
ATOM 736 C CA . TRP A 1 92 ? 12.666 -16.016 -17.574 1.00 55.38 92 TRP A CA 1
ATOM 737 C C . TRP A 1 92 ? 12.710 -17.279 -18.438 1.00 55.38 92 TRP A C 1
ATOM 739 O O . TRP A 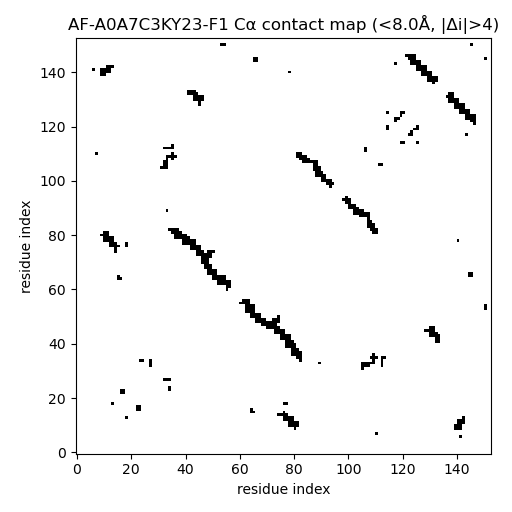1 92 ? 13.655 -17.453 -19.208 1.00 55.38 92 TRP A O 1
ATOM 749 N N . GLU A 1 93 ? 11.728 -18.166 -18.289 1.00 52.12 93 GLU A N 1
ATOM 750 C CA . GLU A 1 93 ? 11.485 -19.219 -19.280 1.00 52.12 93 GLU A CA 1
ATOM 751 C C . GLU A 1 93 ? 10.840 -18.564 -20.503 1.00 52.12 93 GLU A C 1
ATOM 753 O O . GLU A 1 93 ? 9.843 -17.866 -20.340 1.00 52.12 93 GLU A O 1
ATOM 758 N N . ASP A 1 94 ? 11.467 -18.735 -21.674 1.00 52.00 94 ASP A N 1
ATOM 759 C CA . ASP A 1 94 ? 11.075 -18.301 -23.027 1.00 52.00 94 ASP A CA 1
ATOM 760 C C . ASP A 1 94 ? 9.834 -17.384 -23.134 1.00 52.00 94 ASP A C 1
ATOM 762 O O . ASP A 1 94 ? 8.831 -17.725 -23.765 1.00 52.00 94 ASP A O 1
ATOM 766 N N . ASP A 1 95 ? 9.910 -16.179 -22.554 1.00 57.84 95 ASP A N 1
ATOM 767 C CA . ASP A 1 95 ? 8.921 -15.124 -22.775 1.00 57.84 95 ASP A CA 1
ATOM 768 C C . ASP A 1 95 ? 9.298 -14.369 -24.064 1.00 57.84 95 ASP A C 1
ATOM 770 O O . ASP A 1 95 ? 10.361 -13.733 -24.120 1.00 57.84 95 ASP A O 1
ATOM 774 N N . PRO A 1 96 ? 8.449 -14.389 -25.110 1.00 59.50 96 PRO A N 1
ATOM 775 C CA . PRO A 1 96 ? 8.753 -13.760 -26.394 1.00 59.50 96 PRO A CA 1
ATOM 776 C C . PRO A 1 96 ? 8.945 -12.236 -26.318 1.00 59.50 96 PRO A C 1
ATOM 778 O O . PRO A 1 96 ? 9.446 -11.649 -27.276 1.00 59.50 96 PRO A O 1
ATOM 781 N N . ARG A 1 97 ? 8.601 -11.581 -25.197 1.00 61.28 97 ARG A N 1
ATOM 782 C CA . ARG A 1 97 ? 8.864 -10.149 -24.964 1.00 61.28 97 ARG A CA 1
ATOM 783 C C . ARG A 1 97 ? 10.332 -9.838 -24.653 1.00 61.28 97 ARG A C 1
ATOM 785 O O . ARG A 1 97 ? 10.763 -8.716 -24.906 1.00 61.28 97 ARG A O 1
ATOM 792 N N . TYR A 1 98 ? 11.093 -10.799 -24.120 1.00 59.59 98 TYR A N 1
ATOM 793 C CA . TYR A 1 98 ? 12.457 -10.575 -23.609 1.00 59.59 98 TYR A CA 1
ATOM 794 C C . TYR A 1 98 ? 13.544 -11.416 -24.295 1.00 59.59 98 TYR A C 1
ATOM 796 O O . TYR A 1 98 ? 14.730 -11.186 -24.056 1.00 59.59 98 TYR A O 1
ATOM 804 N N . GLY A 1 99 ? 13.167 -12.332 -25.191 1.00 56.00 99 GLY A N 1
ATOM 805 C CA . GLY A 1 99 ? 14.108 -13.175 -25.934 1.00 56.00 99 GLY A CA 1
ATOM 806 C C . GLY A 1 99 ? 14.656 -14.358 -25.117 1.00 56.00 99 GLY A C 1
ATOM 807 O O . GLY A 1 99 ? 14.330 -14.501 -23.937 1.00 56.00 99 GLY A O 1
ATOM 808 N N . PRO A 1 100 ? 15.468 -15.238 -25.737 1.00 52.00 100 PRO A N 1
ATOM 809 C CA . PRO A 1 100 ? 15.896 -16.496 -25.125 1.00 52.00 100 PRO A CA 1
ATOM 810 C C . PRO A 1 100 ? 16.711 -16.261 -23.845 1.00 52.00 100 PRO A C 1
ATOM 812 O O . PRO A 1 100 ? 17.685 -15.507 -23.853 1.00 52.00 100 PRO A O 1
ATOM 815 N N . ALA A 1 101 ? 16.267 -16.900 -22.756 1.00 52.34 101 ALA A N 1
ATOM 816 C CA . ALA A 1 101 ? 16.877 -17.016 -21.425 1.00 52.34 101 ALA A CA 1
ATOM 817 C C . ALA A 1 101 ? 17.953 -15.965 -21.068 1.00 52.34 101 ALA A C 1
ATOM 819 O O . ALA A 1 101 ? 19.135 -16.275 -20.895 1.00 52.34 101 ALA A O 1
ATOM 820 N N . THR A 1 102 ? 17.543 -14.707 -20.902 1.00 54.91 102 THR A N 1
ATOM 821 C CA . THR A 1 102 ? 18.432 -13.665 -20.370 1.00 54.91 102 THR A CA 1
ATOM 822 C C . THR A 1 102 ? 18.434 -13.731 -18.842 1.00 54.91 102 THR A C 1
ATOM 824 O O . THR A 1 102 ? 17.432 -13.419 -18.198 1.00 54.91 102 THR A O 1
ATOM 827 N N . ILE A 1 103 ? 19.566 -14.107 -18.236 1.00 58.50 103 ILE A N 1
ATOM 828 C CA . ILE A 1 103 ? 19.787 -13.930 -16.792 1.00 58.50 103 ILE A CA 1
ATOM 829 C C . ILE A 1 103 ? 19.879 -12.423 -16.531 1.00 58.50 103 ILE A C 1
ATOM 831 O O . ILE A 1 103 ? 20.897 -11.794 -16.822 1.00 58.50 103 ILE A O 1
ATOM 835 N N . MET A 1 104 ? 18.818 -11.828 -15.985 1.00 58.16 104 MET A N 1
ATOM 836 C CA . MET A 1 104 ? 18.831 -10.433 -15.546 1.00 58.16 104 MET A CA 1
ATOM 837 C C . MET A 1 104 ? 18.971 -10.363 -14.032 1.00 58.16 104 MET A C 1
ATOM 839 O O . MET A 1 104 ? 18.233 -11.018 -13.293 1.00 58.16 104 MET A O 1
ATOM 843 N N . LYS A 1 105 ? 19.893 -9.514 -13.572 1.00 56.84 105 LYS A N 1
ATOM 844 C CA . LYS A 1 105 ? 19.940 -9.089 -12.175 1.00 56.84 105 LYS A CA 1
ATOM 845 C C . LYS A 1 105 ? 18.701 -8.237 -11.901 1.00 56.84 105 LYS A C 1
ATOM 847 O O . LYS A 1 105 ? 18.608 -7.128 -12.425 1.00 56.84 105 LYS A O 1
ATOM 852 N N . LEU A 1 106 ? 17.760 -8.756 -11.121 1.00 58.59 106 LEU A N 1
ATOM 853 C CA . LEU A 1 106 ? 16.587 -8.011 -10.663 1.00 58.59 106 LEU A CA 1
ATOM 854 C C . LEU A 1 106 ? 16.771 -7.647 -9.187 1.00 58.59 106 LEU A C 1
ATOM 856 O O . LEU A 1 106 ? 17.653 -8.168 -8.514 1.00 58.59 106 LEU A O 1
ATOM 860 N N . GLY A 1 107 ? 15.972 -6.702 -8.694 1.00 56.28 107 GLY A N 1
ATOM 861 C CA . GLY A 1 107 ? 15.832 -6.493 -7.255 1.00 56.28 107 GLY A CA 1
ATOM 862 C C . GLY A 1 107 ? 15.075 -7.666 -6.630 1.00 56.28 107 GLY A C 1
ATOM 863 O O . GLY A 1 107 ? 14.011 -8.042 -7.119 1.00 56.28 107 GLY A O 1
ATOM 864 N N . ASP A 1 108 ? 15.633 -8.225 -5.561 1.00 64.25 108 ASP A N 1
ATOM 865 C CA . ASP A 1 108 ? 15.246 -9.551 -5.058 1.00 64.25 108 ASP A CA 1
ATOM 866 C C . ASP A 1 108 ? 14.011 -9.556 -4.175 1.00 64.25 108 ASP A C 1
ATOM 868 O O . ASP A 1 108 ? 13.456 -10.614 -3.917 1.00 64.25 108 ASP A O 1
ATOM 872 N N . ASP A 1 109 ? 13.599 -8.398 -3.673 1.00 83.00 109 ASP A N 1
ATOM 873 C CA . ASP A 1 109 ? 12.672 -8.280 -2.554 1.00 83.00 109 ASP A CA 1
ATOM 874 C C . ASP A 1 109 ? 11.435 -7.476 -2.969 1.00 83.00 109 ASP A C 1
ATOM 876 O O . ASP A 1 109 ? 11.553 -6.351 -3.468 1.00 83.00 109 ASP A O 1
ATOM 880 N N . GLY A 1 110 ? 10.243 -8.047 -2.759 1.00 88.00 110 GLY A N 1
ATOM 88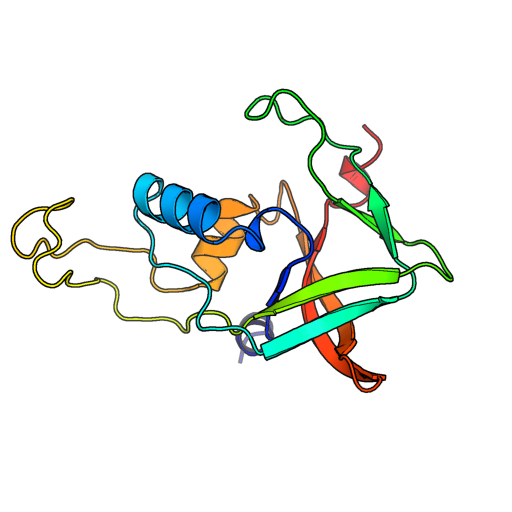1 C CA . GLY A 1 110 ? 8.982 -7.379 -3.070 1.00 88.00 110 GLY A CA 1
ATOM 882 C C . GLY A 1 110 ? 8.821 -6.055 -2.320 1.00 88.00 110 GLY A C 1
ATOM 883 O O . GLY A 1 110 ? 8.288 -5.100 -2.883 1.00 88.00 110 GLY A O 1
ATOM 884 N N . TRP A 1 111 ? 9.364 -5.945 -1.104 1.00 89.56 111 TRP A N 1
ATOM 885 C CA . TRP A 1 111 ? 9.369 -4.690 -0.357 1.00 89.56 111 TRP A CA 1
ATOM 886 C C . TRP A 1 111 ? 10.283 -3.642 -0.977 1.00 89.56 111 TRP A C 1
ATOM 888 O O . TRP A 1 111 ? 9.916 -2.474 -1.002 1.00 89.56 111 TRP A O 1
ATOM 898 N N . VAL A 1 112 ? 11.429 -4.038 -1.537 1.00 88.12 112 VAL A N 1
ATOM 899 C CA . VAL A 1 112 ? 12.322 -3.107 -2.246 1.00 88.12 112 VAL A CA 1
ATOM 900 C C . VAL A 1 112 ? 11.652 -2.578 -3.512 1.00 88.12 112 VAL A C 1
ATOM 902 O O . VAL A 1 112 ? 11.762 -1.392 -3.816 1.00 88.12 112 VAL A O 1
ATOM 905 N N . ALA A 1 113 ? 10.931 -3.434 -4.241 1.00 88.94 113 ALA A N 1
ATOM 906 C CA . ALA A 1 113 ? 10.166 -3.011 -5.408 1.00 88.94 113 ALA A CA 1
ATOM 907 C C . ALA A 1 113 ? 9.021 -2.054 -5.025 1.00 88.94 113 ALA A C 1
ATOM 909 O O . ALA A 1 113 ? 8.883 -1.003 -5.648 1.00 88.94 113 ALA A O 1
ATOM 910 N N . LEU A 1 114 ? 8.253 -2.355 -3.973 1.00 91.25 114 LEU A N 1
ATOM 911 C CA . LEU A 1 114 ? 7.205 -1.453 -3.480 1.00 91.25 114 LEU A CA 1
ATOM 912 C C . LEU A 1 114 ? 7.785 -0.123 -2.978 1.00 91.25 114 LEU A C 1
ATOM 914 O O . LEU A 1 114 ? 7.321 0.933 -3.394 1.00 91.25 114 LEU A O 1
ATOM 918 N N . ASP A 1 115 ? 8.850 -0.152 -2.173 1.00 91.25 115 ASP A N 1
ATOM 919 C CA . ASP A 1 115 ? 9.508 1.059 -1.667 1.00 91.25 115 ASP A CA 1
ATOM 920 C C . ASP A 1 115 ? 10.025 1.931 -2.824 1.00 91.25 115 ASP A C 1
ATOM 922 O O . ASP A 1 115 ? 9.854 3.151 -2.807 1.00 91.25 115 ASP A O 1
ATOM 926 N N . LYS A 1 116 ? 10.586 1.313 -3.875 1.00 89.88 116 LYS A N 1
ATOM 927 C CA . LYS A 1 116 ? 11.003 2.012 -5.099 1.00 89.88 116 LYS A CA 1
ATOM 928 C C . LYS A 1 116 ? 9.811 2.641 -5.827 1.00 89.88 116 LYS A C 1
ATOM 930 O O . LYS A 1 116 ? 9.908 3.796 -6.238 1.00 89.88 116 LYS A O 1
ATOM 935 N N . LYS A 1 117 ? 8.700 1.911 -5.984 1.00 90.31 117 LYS A N 1
ATOM 936 C CA . LYS A 1 117 ? 7.494 2.400 -6.672 1.00 90.31 117 LYS A CA 1
ATOM 937 C C . LYS A 1 117 ? 6.868 3.594 -5.962 1.00 90.31 117 LYS A C 1
ATOM 939 O O . LYS A 1 117 ? 6.493 4.569 -6.609 1.00 90.31 117 LYS A O 1
ATOM 944 N N . GLU A 1 118 ? 6.761 3.506 -4.642 1.00 91.06 118 GLU A N 1
ATOM 945 C CA . GLU A 1 118 ? 6.127 4.526 -3.807 1.00 91.06 118 GLU A CA 1
ATOM 946 C C . GLU A 1 118 ? 7.094 5.671 -3.446 1.00 91.06 118 GLU A C 1
ATOM 948 O O . GLU A 1 118 ? 6.709 6.631 -2.781 1.00 91.06 118 GLU A O 1
ATOM 953 N N . GLY A 1 119 ? 8.359 5.599 -3.887 1.00 87.44 119 GLY A N 1
ATOM 954 C CA . GLY A 1 119 ? 9.391 6.600 -3.605 1.00 87.44 119 GLY A CA 1
ATOM 955 C C . GLY A 1 119 ? 9.710 6.724 -2.113 1.00 87.44 119 GLY A C 1
ATOM 956 O O . GLY A 1 119 ? 10.031 7.816 -1.630 1.00 87.44 119 GLY A O 1
ATOM 957 N N . ALA A 1 120 ? 9.572 5.628 -1.371 1.00 85.19 120 ALA A N 1
ATOM 958 C CA . ALA A 1 120 ? 9.739 5.606 0.068 1.00 85.19 120 ALA A CA 1
ATOM 959 C C . ALA A 1 120 ? 11.212 5.760 0.487 1.00 85.19 120 ALA A C 1
ATOM 961 O O . ALA A 1 120 ? 12.105 5.243 -0.188 1.00 85.19 120 ALA A O 1
ATOM 962 N N . PRO A 1 121 ? 11.491 6.460 1.605 1.00 82.62 121 PRO A N 1
ATOM 963 C CA . PRO A 1 121 ? 10.532 7.084 2.528 1.00 82.62 121 PRO A CA 1
ATOM 964 C C . PRO A 1 121 ? 10.158 8.545 2.183 1.00 82.62 121 PRO A C 1
ATOM 966 O O . PRO A 1 121 ? 9.504 9.208 2.979 1.00 82.62 121 PRO A O 1
ATOM 969 N N . ASN A 1 122 ? 10.599 9.083 1.041 1.00 81.69 122 ASN A N 1
ATOM 970 C CA . ASN A 1 122 ? 10.535 10.528 0.765 1.00 81.69 122 ASN A CA 1
ATOM 971 C C . ASN A 1 122 ? 9.210 10.986 0.127 1.00 81.69 122 ASN A C 1
ATOM 973 O O . ASN A 1 122 ? 8.782 12.128 0.316 1.00 81.69 122 ASN A O 1
ATOM 977 N N . ALA A 1 123 ? 8.586 10.136 -0.694 1.00 83.94 123 ALA A N 1
ATOM 978 C CA . ALA A 1 123 ? 7.292 10.416 -1.315 1.00 83.94 123 ALA A CA 1
ATOM 979 C C . ALA A 1 123 ? 6.129 9.869 -0.502 1.00 83.94 123 ALA A C 1
ATOM 981 O O . ALA A 1 123 ? 5.231 10.628 -0.141 1.00 83.94 123 ALA A O 1
ATOM 982 N N . TYR A 1 124 ? 6.213 8.593 -0.159 1.00 86.94 124 TYR A N 1
ATOM 983 C CA . TYR A 1 124 ? 5.350 7.956 0.814 1.00 86.94 124 TYR A CA 1
ATOM 984 C C . TYR A 1 124 ? 6.211 7.333 1.907 1.00 86.94 124 TYR A C 1
ATOM 986 O O . TYR A 1 124 ? 7.278 6.787 1.636 1.00 86.94 124 TYR A O 1
ATOM 994 N N . GLU A 1 125 ? 5.743 7.366 3.144 1.00 91.12 125 GLU A N 1
ATOM 995 C CA . GLU A 1 125 ? 6.296 6.561 4.222 1.00 91.12 125 GLU A CA 1
ATOM 996 C C . GLU A 1 125 ? 5.546 5.234 4.340 1.00 91.12 125 GLU A C 1
ATOM 998 O O . GLU A 1 125 ? 4.324 5.166 4.181 1.00 91.12 125 GLU A O 1
ATOM 1003 N N . ARG A 1 126 ? 6.287 4.162 4.634 1.00 92.12 126 ARG A N 1
ATOM 1004 C CA . ARG A 1 126 ? 5.709 2.851 4.920 1.00 92.12 126 ARG A CA 1
ATOM 1005 C C . ARG A 1 126 ? 5.362 2.765 6.403 1.00 92.12 126 ARG A C 1
ATOM 1007 O O . ARG A 1 126 ? 6.262 2.792 7.243 1.00 92.12 126 ARG A O 1
ATOM 1014 N N . ILE A 1 127 ? 4.084 2.592 6.716 1.00 92.06 127 ILE A N 1
ATOM 1015 C CA . ILE A 1 127 ? 3.565 2.592 8.087 1.00 92.06 127 ILE A CA 1
ATOM 1016 C C . ILE A 1 127 ? 2.859 1.273 8.426 1.00 92.06 127 ILE A C 1
ATOM 1018 O O . ILE A 1 127 ? 2.229 0.671 7.551 1.00 92.06 127 ILE A O 1
ATOM 1022 N N . PRO A 1 128 ? 2.958 0.789 9.676 1.00 94.12 128 PRO A N 1
ATOM 1023 C CA . PRO A 1 128 ? 2.129 -0.309 10.149 1.00 94.12 128 PRO A CA 1
ATOM 1024 C C . PRO A 1 128 ? 0.721 0.201 10.477 1.00 94.12 128 PRO A C 1
ATOM 1026 O O . PRO A 1 128 ? 0.572 1.224 11.142 1.00 94.12 128 PRO A O 1
ATOM 1029 N N . VAL A 1 129 ? -0.307 -0.537 10.066 1.00 95.31 129 VAL A N 1
ATOM 1030 C CA . VAL A 1 129 ? -1.713 -0.251 10.389 1.00 95.31 129 VAL A CA 1
ATOM 1031 C C . VAL A 1 129 ? -2.447 -1.528 10.793 1.00 95.31 129 VAL A C 1
ATOM 1033 O O . VAL A 1 129 ? -1.965 -2.641 10.563 1.00 95.31 129 VAL A O 1
ATOM 1036 N N . THR A 1 130 ? -3.615 -1.365 11.412 1.00 96.88 130 THR A N 1
ATOM 1037 C CA . THR A 1 130 ? -4.547 -2.470 11.664 1.00 96.88 130 THR A CA 1
ATOM 1038 C C . THR A 1 130 ? -5.734 -2.310 10.730 1.00 96.88 130 THR A C 1
ATOM 1040 O O . THR A 1 130 ? -6.414 -1.288 10.775 1.00 96.88 130 THR A O 1
ATOM 1043 N N . VAL A 1 131 ? -5.959 -3.305 9.881 1.00 97.81 131 VAL A N 1
ATOM 1044 C CA . VAL A 1 131 ? -7.145 -3.401 9.023 1.00 97.81 131 VAL A CA 1
ATOM 1045 C C . VAL A 1 131 ? -8.049 -4.505 9.539 1.00 97.81 131 VAL A C 1
ATOM 1047 O O . VAL A 1 131 ? -7.612 -5.339 10.326 1.00 97.81 131 VAL A O 1
ATOM 1050 N N . PHE A 1 132 ? -9.291 -4.520 9.089 1.00 97.75 132 PHE A N 1
ATOM 1051 C CA . PHE A 1 132 ? -10.267 -5.546 9.425 1.00 97.75 132 PHE A CA 1
ATOM 1052 C C . PHE A 1 132 ? -10.679 -6.251 8.142 1.00 97.75 132 PHE A C 1
ATOM 1054 O O . PHE A 1 132 ? -10.950 -5.587 7.137 1.00 97.75 132 PHE A O 1
ATOM 1061 N N . ASP A 1 133 ? -10.659 -7.579 8.151 1.00 95.75 133 ASP A N 1
ATOM 1062 C CA . ASP A 1 133 ? -11.086 -8.367 6.999 1.00 95.75 133 ASP A CA 1
ATOM 1063 C C . ASP A 1 133 ? -12.618 -8.361 6.826 1.00 95.75 133 ASP A C 1
ATOM 1065 O O . ASP A 1 133 ? -13.353 -7.665 7.533 1.00 95.75 133 ASP A O 1
ATOM 1069 N N . GLU A 1 134 ? -13.117 -9.124 5.853 1.00 90.94 134 GLU A N 1
ATOM 1070 C CA . GLU A 1 134 ? -14.554 -9.238 5.571 1.00 90.94 134 GLU A CA 1
ATOM 1071 C C . GLU A 1 134 ? -15.386 -9.832 6.724 1.00 90.94 134 GLU A C 1
ATOM 1073 O O . GLU A 1 134 ? -16.602 -9.640 6.750 1.00 90.94 134 GLU A O 1
ATOM 1078 N N . TYR A 1 135 ? -14.748 -10.503 7.686 1.00 93.88 135 TYR A N 1
ATOM 1079 C CA . TYR A 1 135 ? -15.385 -11.074 8.873 1.00 93.88 135 TYR A CA 1
ATOM 1080 C C . TYR A 1 135 ? -15.247 -10.171 10.107 1.00 93.88 135 TYR A C 1
ATOM 1082 O O . TYR A 1 135 ? -15.801 -10.483 11.159 1.00 93.88 135 TYR A O 1
ATOM 1090 N N . GLY A 1 136 ? -14.554 -9.035 9.981 1.00 93.75 136 GLY A N 1
ATOM 1091 C CA . GLY A 1 136 ? -14.283 -8.128 11.091 1.00 93.75 136 GLY A CA 1
ATOM 1092 C C . GLY A 1 136 ? -13.116 -8.577 11.971 1.00 93.75 136 GLY A C 1
ATOM 1093 O O . GLY A 1 136 ? -12.984 -8.081 13.090 1.00 93.75 136 GLY A O 1
ATOM 1094 N N . GLU A 1 137 ? -12.258 -9.478 11.487 1.00 96.38 137 GLU A N 1
ATOM 1095 C CA . GLU A 1 137 ? -11.069 -9.905 12.220 1.00 96.38 137 GLU A CA 1
ATOM 1096 C C . GLU A 1 137 ? -9.912 -8.916 11.992 1.00 96.38 137 GLU A C 1
ATOM 1098 O O . GLU A 1 137 ? -9.607 -8.554 10.846 1.00 96.38 137 GLU A O 1
ATOM 1103 N N . PRO A 1 138 ? -9.243 -8.447 13.063 1.00 96.50 138 PRO A N 1
ATOM 1104 C CA . PRO A 1 138 ? -8.164 -7.480 12.944 1.00 96.50 138 PRO A CA 1
ATOM 1105 C C . PRO A 1 138 ? -6.881 -8.125 12.406 1.00 96.50 138 PRO A C 1
ATOM 1107 O O . PRO A 1 138 ? -6.395 -9.141 12.905 1.00 96.50 138 PRO A O 1
ATOM 1110 N N . MET A 1 139 ? -6.248 -7.458 11.445 1.00 95.06 139 MET A N 1
ATOM 1111 C CA . MET A 1 139 ? -4.988 -7.860 10.829 1.00 95.06 139 MET A CA 1
ATOM 1112 C C . MET A 1 139 ? -3.972 -6.721 10.876 1.00 95.06 139 MET A C 1
ATOM 1114 O O . MET A 1 139 ? -4.231 -5.609 10.413 1.00 95.06 139 MET A O 1
ATOM 1118 N N . ARG A 1 140 ? -2.769 -7.006 11.387 1.00 95.12 140 ARG A N 1
ATOM 1119 C CA . ARG A 1 140 ? -1.630 -6.084 11.283 1.00 95.12 140 ARG A CA 1
ATOM 1120 C C . ARG A 1 140 ? -0.982 -6.197 9.911 1.00 95.12 140 ARG A C 1
ATOM 1122 O O . ARG A 1 140 ? -0.579 -7.285 9.507 1.00 95.12 140 ARG A O 1
ATOM 1129 N N . VAL A 1 141 ? -0.860 -5.068 9.224 1.00 95.62 141 VAL A N 1
ATOM 1130 C CA . VAL A 1 141 ? -0.379 -4.977 7.840 1.00 95.62 141 VAL A CA 1
ATOM 1131 C C . VAL A 1 141 ? 0.490 -3.732 7.669 1.00 95.62 141 VAL A C 1
ATOM 1133 O O . VAL A 1 141 ? 0.455 -2.823 8.498 1.00 95.62 141 VAL A O 1
ATOM 1136 N N . MET A 1 142 ? 1.258 -3.667 6.587 1.00 95.44 142 MET A N 1
ATOM 1137 C CA . MET A 1 142 ? 1.935 -2.436 6.177 1.00 95.44 142 MET A CA 1
ATOM 1138 C C . MET A 1 142 ? 1.133 -1.739 5.083 1.00 95.44 142 MET A C 1
ATOM 1140 O O . MET A 1 142 ? 0.543 -2.391 4.224 1.00 95.44 142 MET A O 1
ATOM 1144 N N . THR A 1 143 ? 1.165 -0.414 5.070 1.00 95.50 143 THR A N 1
ATOM 1145 C CA . THR A 1 143 ? 0.640 0.413 3.980 1.00 95.50 143 THR A CA 1
ATOM 1146 C C . THR A 1 143 ? 1.572 1.598 3.730 1.00 95.50 143 THR A C 1
ATOM 1148 O O . THR A 1 143 ? 2.559 1.780 4.445 1.00 95.50 143 THR A O 1
ATOM 1151 N N . TYR A 1 144 ? 1.279 2.392 2.708 1.00 94.06 144 TYR A N 1
ATOM 1152 C CA . TYR A 1 144 ? 2.005 3.617 2.389 1.00 94.06 144 TYR A CA 1
ATOM 1153 C C . TYR A 1 144 ? 1.104 4.822 2.633 1.00 94.06 144 TYR A C 1
ATOM 1155 O O . TYR A 1 144 ? -0.055 4.794 2.233 1.00 94.06 144 TYR A O 1
ATOM 1163 N N . ARG A 1 145 ? 1.613 5.890 3.242 1.00 91.44 145 ARG A N 1
ATOM 1164 C CA . ARG A 1 145 ? 0.927 7.191 3.303 1.00 91.44 145 ARG A CA 1
ATOM 1165 C C . ARG A 1 145 ? 1.905 8.313 2.997 1.00 91.44 145 ARG A C 1
ATOM 1167 O O . ARG A 1 145 ? 3.104 8.150 3.194 1.00 91.44 145 ARG A O 1
ATOM 1174 N N . VAL A 1 146 ? 1.419 9.446 2.520 1.00 88.06 146 VAL A N 1
ATOM 1175 C CA . VAL A 1 146 ? 2.247 10.649 2.418 1.00 88.06 146 VAL A CA 1
ATOM 1176 C C . VAL A 1 146 ? 2.590 11.111 3.840 1.00 88.06 146 VAL A C 1
ATOM 1178 O O . VAL A 1 146 ? 1.684 11.177 4.673 1.00 88.06 146 VAL A O 1
ATOM 1181 N N . PRO A 1 147 ? 3.857 11.457 4.133 1.00 83.75 147 PRO A N 1
ATOM 1182 C CA . PRO A 1 147 ? 4.220 12.045 5.419 1.00 83.75 147 PRO A CA 1
ATOM 1183 C C . PRO A 1 147 ? 3.428 13.333 5.687 1.00 83.75 147 PRO A C 1
ATOM 1185 O O . PRO A 1 147 ? 3.308 14.173 4.795 1.00 83.75 147 PRO A O 1
ATOM 1188 N N . GLU A 1 148 ? 2.944 13.533 6.914 1.00 73.44 148 GLU A N 1
ATOM 1189 C CA . GLU A 1 148 ? 2.093 14.682 7.286 1.00 73.44 148 GLU A CA 1
ATOM 1190 C C . GLU A 1 148 ? 2.692 16.036 6.858 1.00 73.44 148 GLU A C 1
ATOM 1192 O O . GLU A 1 148 ? 2.002 16.851 6.255 1.00 73.44 148 GLU A O 1
ATOM 1197 N N . GLY A 1 149 ? 4.008 16.228 7.013 1.00 68.31 149 GLY A N 1
ATOM 1198 C CA . GLY A 1 149 ? 4.698 17.462 6.606 1.00 68.31 149 GLY A CA 1
ATOM 1199 C C . GLY A 1 149 ? 4.759 17.736 5.092 1.00 68.31 149 GLY A C 1
ATOM 1200 O O . GLY A 1 149 ? 5.187 18.813 4.689 1.00 68.31 149 GLY A O 1
ATOM 1201 N N . ARG A 1 150 ? 4.357 16.780 4.244 1.00 66.19 150 ARG A N 1
ATOM 1202 C CA . ARG A 1 150 ? 4.258 16.927 2.780 1.00 66.19 150 ARG A CA 1
ATOM 1203 C C . ARG A 1 150 ? 2.806 17.020 2.297 1.00 66.19 150 ARG A C 1
ATOM 1205 O O . ARG A 1 150 ? 2.572 17.435 1.170 1.00 66.19 150 ARG A O 1
ATOM 1212 N N . ALA A 1 151 ? 1.837 16.617 3.115 1.00 58.28 151 ALA A N 1
ATOM 1213 C CA . ALA A 1 151 ? 0.428 16.579 2.733 1.00 58.28 151 ALA A CA 1
ATOM 1214 C C . ALA A 1 151 ? -0.241 17.972 2.692 1.00 58.28 151 ALA A C 1
ATOM 1216 O O . ALA A 1 151 ? -1.344 18.088 2.156 1.00 58.28 151 ALA A O 1
ATOM 1217 N N . GLU A 1 152 ? 0.408 19.000 3.246 1.00 50.56 152 GLU A N 1
ATOM 1218 C CA . GLU A 1 152 ? -0.138 20.356 3.416 1.00 50.56 152 GLU A CA 1
ATOM 1219 C C . GLU A 1 152 ? 0.510 21.431 2.517 1.00 50.56 152 GLU A C 1
ATOM 1221 O O . GLU A 1 152 ? 0.232 22.615 2.710 1.00 50.56 152 GLU A O 1
ATOM 1226 N N . SER A 1 153 ? 1.376 21.058 1.562 1.00 44.50 153 SER A N 1
ATOM 1227 C CA . SER A 1 153 ? 2.065 22.007 0.666 1.00 44.50 153 SER A CA 1
ATOM 1228 C C . SER A 1 153 ? 1.360 22.301 -0.654 1.00 44.50 153 SER A C 1
ATOM 1230 O O . SER A 1 153 ? 0.656 21.418 -1.194 1.00 44.50 153 SER A O 1
#

Nearest PDB structures (foldseek):
  2rbh-assembly1_B  TM=8.048E-01  e=8.194E-07  Homo sapiens
  2q53-assembly1_A  TM=8.041E-01  e=1.417E-06  Homo sapiens
  3cry-assembly1_B  TM=7.895E-01  e=1.969E-06  Homo sapiens
  2m5s-assembly1_A  TM=1.486E-01  e=1.195E+00  Lederbergvirus P22

Secondary structure (DSSP, 8-state):
--HHHHHTTSPEEE-SGGG-HHHHHHHHHHHT----EEEEEEEEEEEEEEEEEEEEETTTTEEEEEEEEEEEEEEEEEEEEEPP---SEEE--S-TTT-TT-EEE----HHHHHHHHTTTTTSSEEEEEEEEETT--EEEEEEEE--HHHHT-